Protein AF-A0A699YSF4-F1 (afdb_monomer)

Sequence (112 aa):
MGGGGHHPPVPEPSYAKLLANKSGLCPPDFHYPKDPKHWRRNTAVVVGGLMLVFYSAFRWSNENEVRYRAPKGWIPSLMWNDKIMDPVDYRGRTLDRVTGKPKDGSEAATHH

Mean predicted aligned error: 15.63 Å

Secondary structure (DSSP, 8-state):
------PPPPPPPTTHHHHS-SSS-S-TT----SS-TTHHHHHHHHHHHHHHHHHHHHHHHHHT---SS--SS--GGGGT-TTSPPPB-TTSPBBPTTT-SBPTT-------

Organism: Haematococcus lacustris (NCBI:txid44745)

Nearest PDB structures (foldseek):
  7ard-assembly1_c  TM=6.394E-01  e=3.289E-07  Polytomella sp. Pringsheim 198.80

Radius of gyration: 29.19 Å; Cα contacts (8 Å, |Δi|>4): 77; chains: 1; bounding box: 78×41×53 Å

pLDDT: mean 75.2, std 18.51, range [34.72, 98.44]

Structure (mmCIF, N/CA/C/O backbone):
data_AF-A0A699YSF4-F1
#
_entry.id   AF-A0A699YSF4-F1
#
loop_
_atom_site.group_PDB
_atom_site.id
_atom_site.type_symbol
_atom_site.label_atom_id
_atom_site.label_alt_id
_atom_site.label_comp_id
_atom_site.label_asym_id
_atom_site.label_entity_id
_atom_site.label_seq_id
_atom_site.pdbx_PDB_ins_code
_atom_site.Cartn_x
_atom_site.Cartn_y
_atom_site.Cartn_z
_atom_site.occupancy
_atom_site.B_iso_or_equiv
_atom_site.auth_seq_id
_atom_site.auth_comp_id
_atom_site.auth_asym_id
_atom_site.auth_atom_id
_atom_site.pdbx_PDB_model_num
ATOM 1 N N . MET A 1 1 ? 51.047 18.420 -19.824 1.00 44.50 1 MET A N 1
ATOM 2 C CA . MET A 1 1 ? 51.321 18.206 -18.386 1.00 44.50 1 MET A CA 1
ATOM 3 C C . MET A 1 1 ? 50.001 17.908 -17.697 1.00 44.50 1 MET A C 1
ATOM 5 O O . MET A 1 1 ? 49.069 18.672 -17.894 1.00 44.50 1 MET A O 1
ATOM 9 N N . GLY A 1 2 ? 49.909 16.791 -16.975 1.00 36.94 2 GLY A N 1
ATOM 10 C CA . GLY A 1 2 ? 48.689 16.363 -16.280 1.00 36.94 2 GLY A CA 1
ATOM 11 C C . GLY A 1 2 ? 48.693 14.859 -16.016 1.00 36.94 2 GLY A C 1
ATOM 12 O O . GLY A 1 2 ? 47.945 14.125 -16.647 1.00 36.94 2 GLY A O 1
ATOM 13 N N . GLY A 1 3 ? 49.604 14.402 -15.153 1.00 40.94 3 GLY A N 1
ATOM 14 C CA . GLY A 1 3 ? 49.595 13.040 -14.618 1.00 40.94 3 GLY A CA 1
ATOM 15 C C . GLY A 1 3 ? 48.694 12.937 -13.385 1.00 40.94 3 GLY A C 1
ATOM 16 O O . GLY A 1 3 ? 48.520 13.921 -12.669 1.00 40.94 3 GLY A O 1
ATOM 17 N N . GLY A 1 4 ? 48.155 11.745 -13.122 1.00 34.72 4 GLY A N 1
ATOM 18 C CA . GLY A 1 4 ? 47.391 11.479 -11.904 1.00 34.72 4 GLY A CA 1
ATOM 19 C C . GLY A 1 4 ? 46.947 10.023 -11.752 1.00 34.72 4 GLY A C 1
ATOM 20 O O . GLY A 1 4 ? 45.837 9.684 -12.130 1.00 34.72 4 GLY A O 1
ATOM 21 N N . GLY A 1 5 ? 47.816 9.195 -11.160 1.00 37.28 5 GLY A N 1
ATOM 22 C CA . GLY A 1 5 ? 47.433 8.080 -10.279 1.00 37.28 5 GLY A CA 1
ATOM 23 C C . GLY A 1 5 ? 46.926 6.775 -10.904 1.00 37.28 5 GLY A C 1
ATOM 24 O O . GLY A 1 5 ? 45.740 6.473 -10.828 1.00 37.28 5 GLY A O 1
ATOM 25 N N . HIS A 1 6 ? 47.834 5.919 -11.385 1.00 45.47 6 HIS A N 1
ATOM 26 C CA . HIS A 1 6 ? 47.562 4.478 -11.448 1.00 45.47 6 HIS A CA 1
ATOM 27 C C . HIS A 1 6 ? 47.579 3.911 -10.021 1.00 45.47 6 HIS A C 1
ATOM 29 O O . HIS A 1 6 ? 48.646 3.725 -9.437 1.00 45.47 6 HIS A O 1
ATOM 35 N N . HIS A 1 7 ? 46.407 3.640 -9.446 1.00 47.25 7 HIS A N 1
ATOM 36 C CA . HIS A 1 7 ? 46.328 2.748 -8.291 1.00 47.25 7 HIS A CA 1
ATOM 37 C C . HIS A 1 7 ? 46.760 1.337 -8.733 1.00 47.25 7 HIS A C 1
ATOM 39 O O . HIS A 1 7 ? 46.315 0.885 -9.794 1.00 47.25 7 HIS A O 1
ATOM 45 N N . PRO A 1 8 ? 47.621 0.633 -7.974 1.00 54.34 8 PRO A N 1
ATOM 46 C CA . PRO A 1 8 ? 47.925 -0.762 -8.265 1.00 54.34 8 PRO A CA 1
ATOM 47 C C . PRO A 1 8 ? 46.634 -1.592 -8.163 1.00 54.34 8 PRO A C 1
ATOM 49 O O . PRO A 1 8 ? 45.783 -1.284 -7.322 1.00 54.34 8 PRO A O 1
ATOM 52 N N . PRO A 1 9 ? 46.458 -2.630 -9.000 1.00 60.78 9 PRO A N 1
ATOM 53 C CA . PRO A 1 9 ? 45.282 -3.485 -8.928 1.00 60.78 9 PRO A CA 1
ATOM 54 C C . PRO A 1 9 ? 45.226 -4.133 -7.542 1.00 60.78 9 PRO A C 1
ATOM 56 O O . PRO A 1 9 ? 46.137 -4.858 -7.142 1.00 60.78 9 PRO A O 1
ATOM 59 N N . VAL A 1 10 ? 44.168 -3.833 -6.786 1.00 63.22 10 VAL A N 1
ATOM 60 C CA . VAL A 1 10 ? 43.896 -4.500 -5.510 1.00 63.22 10 VAL A CA 1
ATOM 61 C C . VAL A 1 10 ? 43.704 -5.989 -5.813 1.00 63.22 10 VAL A C 1
ATOM 63 O O . VAL A 1 10 ? 42.920 -6.305 -6.712 1.00 63.22 10 VAL A O 1
ATOM 66 N N . PRO A 1 11 ? 44.398 -6.907 -5.114 1.00 66.19 11 PRO A N 1
ATOM 67 C CA . PRO A 1 11 ? 44.197 -8.334 -5.310 1.00 66.19 11 PRO A CA 1
ATOM 68 C C . PRO A 1 11 ? 42.729 -8.663 -5.052 1.00 66.19 11 PRO A C 1
ATOM 70 O O . PRO A 1 11 ? 42.212 -8.389 -3.967 1.00 66.19 11 PRO A O 1
ATOM 73 N N . GLU A 1 12 ? 42.048 -9.216 -6.052 1.00 61.28 12 GLU A N 1
ATOM 74 C CA . GLU A 1 12 ? 40.651 -9.605 -5.900 1.00 61.28 12 GLU A CA 1
ATOM 75 C C . GLU A 1 12 ? 40.508 -10.579 -4.721 1.00 61.28 12 GLU A C 1
ATOM 77 O O . GLU A 1 12 ? 41.283 -11.538 -4.604 1.00 61.28 12 GLU A O 1
ATOM 82 N N . PRO A 1 13 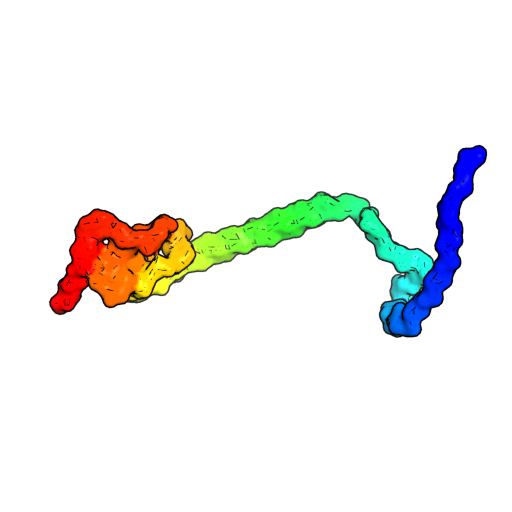? 39.536 -10.359 -3.821 1.00 65.69 13 PRO A N 1
ATOM 83 C CA . PRO A 1 13 ? 39.360 -11.232 -2.679 1.00 65.69 13 PRO A CA 1
ATOM 84 C C . PRO A 1 13 ? 38.944 -12.632 -3.147 1.00 65.69 13 PRO A C 1
ATOM 86 O O . PRO A 1 13 ? 38.124 -12.784 -4.048 1.00 65.69 13 PRO A O 1
ATOM 89 N N . SER A 1 14 ? 39.489 -13.668 -2.500 1.00 59.12 14 SER A N 1
ATOM 90 C CA . SER A 1 14 ? 39.323 -15.089 -2.865 1.00 59.12 14 SER A CA 1
ATOM 91 C C . SER A 1 14 ? 37.865 -15.516 -3.124 1.00 59.12 14 SER A C 1
ATOM 93 O O . SER A 1 14 ? 37.597 -16.344 -3.994 1.00 59.12 14 SER A O 1
ATOM 95 N N . TYR A 1 15 ? 36.898 -14.897 -2.436 1.00 55.62 15 TYR A N 1
ATOM 96 C CA . TYR A 1 15 ? 35.474 -15.192 -2.608 1.00 55.62 15 TYR A CA 1
ATOM 97 C C . TYR A 1 15 ? 34.880 -14.691 -3.938 1.00 55.62 15 TYR A C 1
ATOM 99 O O . TYR A 1 15 ? 33.865 -15.226 -4.382 1.00 55.62 15 TYR A O 1
ATOM 107 N N . ALA A 1 16 ? 35.500 -13.716 -4.612 1.00 54.75 16 ALA A N 1
ATOM 108 C CA . ALA A 1 16 ? 35.048 -13.227 -5.917 1.00 54.75 16 ALA A CA 1
ATOM 109 C C . ALA A 1 16 ? 35.125 -14.328 -6.991 1.00 54.75 16 ALA A C 1
ATOM 111 O O . ALA A 1 16 ? 34.233 -14.448 -7.830 1.00 54.75 16 ALA A O 1
ATOM 112 N N . LYS A 1 17 ? 36.120 -15.221 -6.884 1.00 53.69 17 LYS A N 1
ATOM 113 C CA . LYS A 1 17 ? 36.268 -16.400 -7.754 1.00 53.69 17 LYS A CA 1
ATOM 114 C C . LYS A 1 17 ? 35.207 -17.479 -7.521 1.00 53.69 17 LYS A C 1
ATOM 116 O O . LYS A 1 17 ? 35.038 -18.345 -8.367 1.00 53.69 17 LYS A O 1
ATOM 121 N N . LEU A 1 18 ? 34.508 -17.451 -6.383 1.00 55.03 18 LEU A N 1
ATOM 122 C CA . LEU A 1 18 ? 33.440 -18.409 -6.071 1.00 55.03 18 LEU A CA 1
ATOM 123 C C . LEU A 1 18 ? 32.075 -17.951 -6.597 1.00 55.03 18 LEU A C 1
ATOM 125 O O . LEU A 1 18 ? 31.203 -18.782 -6.840 1.00 55.03 18 LEU A O 1
ATOM 129 N N . LEU A 1 19 ? 31.895 -16.640 -6.778 1.00 53.53 19 LEU A N 1
ATOM 130 C CA . LEU A 1 19 ? 30.679 -16.047 -7.342 1.00 53.53 19 LEU A CA 1
ATOM 131 C C . LEU A 1 19 ? 30.729 -15.977 -8.875 1.00 53.53 19 LEU A C 1
ATOM 133 O O . LEU A 1 19 ? 29.688 -15.981 -9.531 1.00 53.53 19 LEU A O 1
ATOM 137 N N . ALA A 1 20 ? 31.932 -15.945 -9.451 1.00 52.03 20 ALA A N 1
ATOM 138 C CA . ALA A 1 20 ? 32.140 -15.965 -10.888 1.00 52.03 20 ALA A CA 1
ATOM 139 C C . ALA A 1 20 ? 32.204 -17.411 -11.415 1.00 52.03 20 ALA A C 1
ATOM 141 O O . ALA A 1 20 ? 33.203 -18.105 -11.268 1.00 52.03 20 ALA A O 1
ATOM 142 N N . ASN A 1 21 ? 31.134 -17.821 -12.097 1.00 49.38 21 ASN A N 1
ATOM 143 C CA . ASN A 1 21 ? 31.050 -18.986 -12.984 1.00 49.38 21 ASN A CA 1
ATOM 144 C C . ASN A 1 21 ? 31.118 -20.392 -12.363 1.00 49.38 21 ASN A C 1
ATOM 146 O O . ASN A 1 21 ? 32.150 -21.057 -12.353 1.00 49.38 21 ASN A O 1
ATOM 150 N N . LYS A 1 22 ? 29.933 -20.951 -12.084 1.00 49.34 22 LYS A N 1
ATOM 151 C CA . LYS A 1 22 ? 29.666 -22.377 -12.368 1.00 49.34 22 LYS A CA 1
ATOM 152 C C . LYS A 1 22 ? 28.662 -22.617 -13.501 1.00 49.34 22 LYS A C 1
ATOM 154 O O . LYS A 1 22 ? 28.470 -23.761 -13.886 1.00 49.34 22 LYS A O 1
ATOM 159 N N . SER A 1 23 ? 28.037 -21.578 -14.059 1.00 53.28 23 SER A N 1
ATOM 160 C CA . SER A 1 23 ? 27.012 -21.740 -15.102 1.00 53.28 23 SER A CA 1
ATOM 161 C C . SER A 1 23 ? 27.522 -21.571 -16.536 1.00 53.28 23 SER A C 1
ATOM 163 O O . SER A 1 23 ? 26.766 -21.841 -17.459 1.00 53.28 23 SER A O 1
ATOM 165 N N . GLY A 1 24 ? 28.766 -21.126 -16.763 1.00 53.19 24 GLY A N 1
ATOM 166 C CA . GLY A 1 24 ? 29.293 -20.904 -18.120 1.00 53.19 24 GLY A CA 1
ATOM 167 C C . GLY A 1 24 ? 28.553 -19.822 -18.923 1.00 53.19 24 GLY A C 1
ATOM 168 O O . GLY A 1 24 ? 28.803 -19.673 -20.114 1.00 53.19 24 GLY A O 1
ATOM 169 N N . LEU A 1 25 ? 27.648 -19.066 -18.289 1.00 53.50 25 LEU A N 1
ATOM 170 C CA . LEU A 1 25 ? 26.825 -18.046 -18.944 1.00 53.50 25 LEU A CA 1
ATOM 171 C C . LEU A 1 25 ? 27.502 -16.670 -19.036 1.00 53.50 25 LEU A C 1
ATOM 173 O O . LEU A 1 25 ? 27.014 -15.817 -19.774 1.00 53.50 25 LEU A O 1
ATOM 177 N N . CYS A 1 26 ? 28.605 -16.437 -18.319 1.00 53.03 26 CYS A N 1
ATOM 178 C CA . CYS A 1 26 ? 29.250 -15.126 -18.268 1.00 53.03 26 CYS A CA 1
ATOM 179 C C . CYS A 1 26 ? 30.721 -15.216 -18.710 1.00 53.03 26 CYS A C 1
ATOM 181 O O . CYS A 1 26 ? 31.517 -15.848 -18.016 1.00 53.03 26 CYS A O 1
ATOM 183 N N . PRO A 1 27 ? 31.118 -14.594 -19.835 1.00 60.25 27 PRO A N 1
ATOM 184 C CA . PRO A 1 27 ? 32.523 -14.476 -20.228 1.00 60.25 27 PRO A CA 1
ATOM 185 C C . PRO A 1 27 ? 33.361 -13.751 -19.156 1.00 60.25 27 PRO A C 1
ATOM 187 O O . PRO A 1 27 ? 32.802 -12.998 -18.360 1.00 60.25 27 PRO A O 1
ATOM 190 N N . PRO A 1 28 ? 34.696 -13.913 -19.134 1.00 57.59 28 PRO A N 1
ATOM 191 C CA . PRO A 1 28 ? 35.579 -13.191 -18.207 1.00 57.59 28 PRO A CA 1
ATOM 192 C C . PRO A 1 28 ? 35.484 -11.656 -18.326 1.00 57.59 28 PRO A C 1
ATOM 194 O O . PRO A 1 28 ? 35.757 -10.961 -17.355 1.00 57.59 28 PRO A O 1
ATOM 197 N N . ASP A 1 29 ? 34.990 -11.140 -19.457 1.00 57.00 29 ASP A N 1
ATOM 198 C CA . ASP A 1 29 ? 34.687 -9.717 -19.676 1.00 57.00 29 ASP A CA 1
ATOM 199 C C . ASP A 1 29 ? 33.221 -9.347 -19.378 1.00 57.00 29 ASP A C 1
ATOM 201 O O . ASP A 1 29 ? 32.729 -8.311 -19.842 1.00 57.00 29 ASP A O 1
ATOM 205 N N . PHE A 1 30 ? 32.483 -10.186 -18.640 1.00 55.12 30 PHE A N 1
ATOM 206 C CA . PHE A 1 30 ? 31.097 -9.915 -18.259 1.00 55.12 30 PHE A CA 1
ATOM 207 C C . PHE A 1 30 ? 31.039 -8.783 -17.233 1.00 55.12 30 PHE A C 1
ATOM 209 O O . PHE A 1 30 ? 30.957 -8.968 -16.020 1.00 55.12 30 PHE A O 1
ATOM 216 N N . HIS A 1 31 ? 31.053 -7.570 -17.757 1.00 60.38 31 HIS A N 1
ATOM 217 C CA . HIS A 1 31 ? 30.649 -6.387 -17.037 1.00 60.38 31 HIS A CA 1
ATOM 218 C C . HIS A 1 31 ? 29.122 -6.379 -17.038 1.00 60.38 31 HIS A C 1
ATOM 220 O O . HIS A 1 31 ? 28.507 -6.396 -18.106 1.00 60.38 31 HIS A O 1
ATOM 226 N N . TYR A 1 32 ? 28.490 -6.312 -15.863 1.00 58.72 32 TYR A N 1
ATOM 227 C CA . TYR A 1 32 ? 27.094 -5.881 -15.822 1.00 58.72 32 TYR A CA 1
ATOM 228 C C . TYR A 1 32 ? 27.027 -4.531 -16.546 1.00 58.72 32 TYR A C 1
ATOM 230 O O . TYR A 1 32 ? 27.780 -3.624 -16.169 1.00 58.72 32 TYR A O 1
ATOM 238 N N . PRO A 1 33 ? 26.197 -4.372 -17.594 1.00 59.28 33 PRO A N 1
A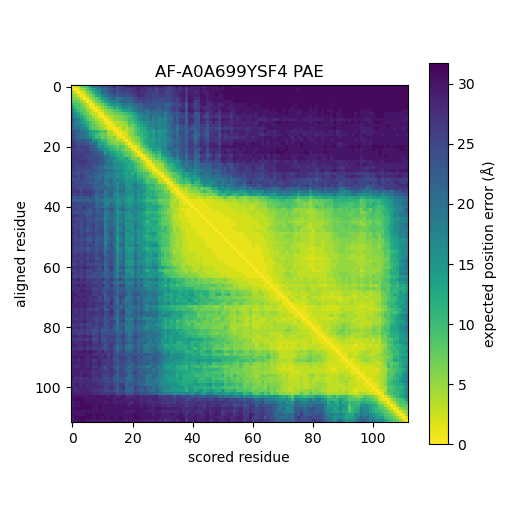TOM 239 C CA . PRO A 1 33 ? 26.047 -3.077 -18.232 1.00 59.28 33 PRO A CA 1
ATOM 240 C C . PRO A 1 33 ? 25.580 -2.095 -17.157 1.00 59.28 33 PRO A C 1
ATOM 242 O O . PRO A 1 33 ? 24.465 -2.209 -16.651 1.00 59.28 33 PRO A O 1
ATOM 245 N N . LYS A 1 34 ? 26.466 -1.165 -16.772 1.00 62.84 34 LYS A N 1
ATOM 246 C CA . LYS A 1 34 ? 26.225 -0.204 -15.681 1.00 62.84 34 LYS A CA 1
ATOM 247 C C . LYS A 1 34 ? 25.019 0.698 -15.968 1.00 62.84 34 LYS A C 1
ATOM 249 O O . LYS A 1 34 ? 24.410 1.201 -15.036 1.00 62.84 34 LYS A O 1
ATOM 254 N N 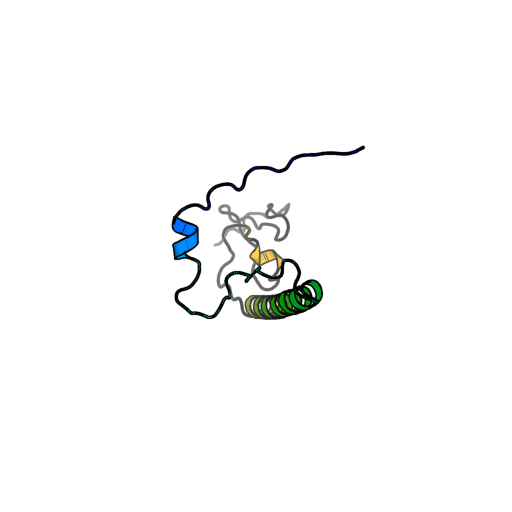. ASP A 1 35 ? 24.646 0.814 -17.244 1.00 64.75 35 ASP A N 1
ATOM 255 C CA . ASP A 1 35 ? 23.464 1.519 -17.724 1.00 64.75 35 ASP A CA 1
ATOM 256 C C . ASP A 1 35 ? 22.762 0.715 -18.833 1.00 64.75 35 ASP A C 1
ATOM 258 O O . ASP A 1 35 ? 23.102 0.837 -20.016 1.00 64.75 35 ASP A O 1
ATOM 262 N N . PRO A 1 36 ? 21.761 -0.117 -18.496 1.00 72.94 36 PRO A N 1
ATOM 263 C CA . PRO A 1 36 ? 20.942 -0.770 -19.504 1.00 72.94 36 PRO A CA 1
ATOM 264 C C . PRO A 1 36 ? 20.177 0.278 -20.323 1.00 72.94 36 PRO A C 1
ATOM 266 O O . PRO A 1 36 ? 19.577 1.213 -19.779 1.00 72.94 36 PRO A O 1
ATOM 269 N N . LYS A 1 37 ? 20.149 0.109 -21.650 1.00 80.25 37 LYS A N 1
ATOM 270 C CA . LYS A 1 37 ? 19.393 0.993 -22.547 1.00 80.25 37 LYS A CA 1
ATOM 271 C C . LYS A 1 37 ? 17.923 1.041 -22.096 1.00 80.25 37 LYS A C 1
ATOM 273 O O . LYS A 1 37 ? 17.271 0.008 -21.989 1.00 80.25 37 LYS A O 1
ATOM 278 N N . HIS A 1 38 ? 17.402 2.244 -21.847 1.00 84.06 38 HIS A N 1
ATOM 279 C CA . HIS A 1 38 ? 16.030 2.502 -21.373 1.00 84.06 38 HIS A CA 1
ATOM 280 C C . HIS A 1 38 ? 15.682 2.048 -19.941 1.00 84.06 38 HIS A C 1
ATOM 282 O O . HIS A 1 38 ? 14.492 1.949 -19.631 1.00 84.06 38 HIS A O 1
ATOM 288 N N . TRP A 1 39 ? 16.655 1.848 -19.042 1.00 86.94 39 TRP A N 1
ATOM 289 C CA . TRP A 1 39 ? 16.375 1.442 -17.654 1.00 86.94 39 TRP A CA 1
ATOM 290 C C . TRP A 1 39 ? 15.320 2.323 -16.967 1.00 86.94 39 TRP A C 1
ATOM 292 O O . TRP A 1 39 ? 14.380 1.803 -16.380 1.00 86.94 39 TRP A O 1
ATOM 302 N N . ARG A 1 40 ? 15.387 3.650 -17.153 1.00 90.81 40 ARG A N 1
ATOM 303 C CA . ARG A 1 40 ? 14.422 4.603 -16.576 1.00 90.81 40 ARG A CA 1
ATOM 304 C C . ARG A 1 40 ? 12.988 4.337 -17.027 1.00 90.81 40 ARG A C 1
ATOM 306 O O . ARG A 1 40 ? 12.074 4.381 -16.212 1.00 90.81 40 ARG A O 1
ATOM 313 N N . ARG A 1 41 ? 12.789 4.047 -18.319 1.00 91.94 41 ARG A N 1
ATOM 314 C CA . ARG A 1 41 ? 11.463 3.753 -18.883 1.00 91.94 41 ARG A CA 1
ATOM 315 C C . ARG A 1 41 ? 10.927 2.442 -18.323 1.00 91.94 41 ARG A C 1
ATOM 317 O O . ARG A 1 41 ? 9.770 2.386 -17.929 1.00 91.94 41 ARG A O 1
ATOM 324 N N . ASN A 1 42 ? 11.765 1.410 -18.263 1.00 91.75 42 ASN A N 1
ATOM 325 C CA . ASN A 1 42 ? 11.356 0.108 -17.744 1.00 91.75 42 ASN A CA 1
ATOM 326 C C . ASN A 1 42 ? 11.020 0.197 -16.249 1.00 91.75 42 ASN A C 1
ATOM 328 O O . ASN A 1 42 ? 9.973 -0.292 -15.837 1.00 91.75 42 ASN A O 1
ATOM 332 N N . THR A 1 43 ? 11.834 0.901 -15.458 1.00 94.81 43 THR A N 1
ATOM 333 C CA . THR A 1 43 ? 11.534 1.180 -14.048 1.00 94.81 43 THR A CA 1
ATOM 334 C C . THR A 1 43 ? 10.234 1.961 -13.903 1.00 94.81 43 THR A C 1
ATOM 336 O O . THR A 1 43 ? 9.414 1.596 -13.071 1.00 94.81 43 THR A O 1
ATOM 339 N N . ALA A 1 44 ? 9.997 2.985 -14.728 1.00 96.94 44 ALA A N 1
ATOM 340 C CA . ALA A 1 44 ? 8.754 3.753 -14.679 1.00 96.94 44 ALA A CA 1
ATOM 341 C C . ALA A 1 44 ? 7.521 2.884 -14.975 1.00 96.94 44 ALA A C 1
ATOM 343 O O . ALA A 1 44 ? 6.523 2.988 -14.269 1.00 96.94 44 ALA A O 1
ATOM 344 N N . VAL A 1 45 ? 7.599 1.992 -15.96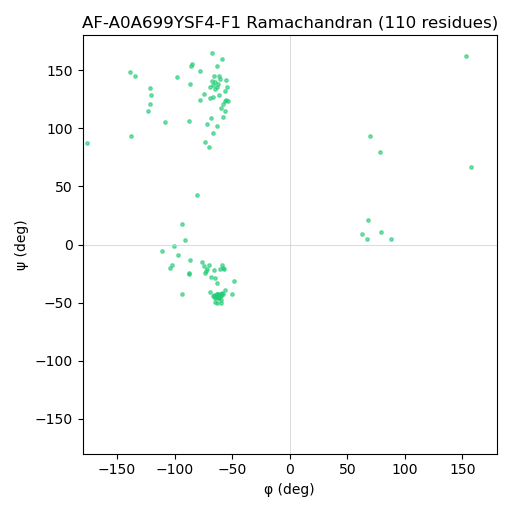9 1.00 97.25 45 VAL A N 1
ATOM 345 C CA . VAL A 1 45 ? 6.511 1.053 -16.291 1.00 97.25 45 VAL A CA 1
ATOM 346 C C . VAL A 1 45 ? 6.275 0.072 -15.145 1.00 97.25 45 VAL A C 1
ATOM 348 O O . VAL A 1 45 ? 5.131 -0.139 -14.756 1.00 97.25 45 VAL A O 1
ATOM 351 N N . VAL A 1 46 ? 7.338 -0.499 -14.574 1.00 97.25 46 VAL A N 1
ATOM 352 C CA . VAL A 1 46 ? 7.222 -1.453 -13.461 1.00 97.25 46 VAL A CA 1
ATOM 353 C C . VAL A 1 46 ? 6.656 -0.775 -12.217 1.00 97.25 46 VAL A C 1
ATOM 355 O O . VAL A 1 46 ? 5.690 -1.267 -11.644 1.00 97.25 46 VAL A O 1
ATOM 358 N N . VAL A 1 47 ? 7.208 0.372 -11.818 1.00 98.06 47 VAL A N 1
ATOM 359 C CA . VAL A 1 47 ? 6.722 1.138 -10.663 1.00 98.06 47 VAL A CA 1
ATOM 360 C C . VAL A 1 47 ? 5.280 1.584 -10.890 1.00 98.06 47 VAL A C 1
ATOM 362 O O . VAL A 1 47 ? 4.453 1.417 -9.999 1.00 98.06 47 VAL A O 1
ATOM 365 N N . GLY A 1 48 ? 4.945 2.079 -12.083 1.00 98.44 48 GLY A N 1
ATOM 366 C CA . GLY A 1 48 ? 3.575 2.450 -12.437 1.00 98.44 48 GLY A CA 1
ATOM 367 C C . GLY A 1 48 ? 2.607 1.267 -12.360 1.00 98.44 48 GLY A C 1
ATOM 368 O O . GLY A 1 48 ? 1.535 1.388 -11.770 1.00 98.44 48 GLY A O 1
ATOM 369 N N . GLY A 1 49 ? 3.005 0.104 -12.882 1.00 98.31 49 GLY A N 1
ATOM 370 C CA . GLY A 1 49 ? 2.219 -1.127 -12.802 1.00 98.31 49 GLY A CA 1
ATOM 371 C C . GLY A 1 49 ? 1.999 -1.588 -11.361 1.00 98.31 49 GLY A C 1
ATOM 372 O O . GLY A 1 49 ?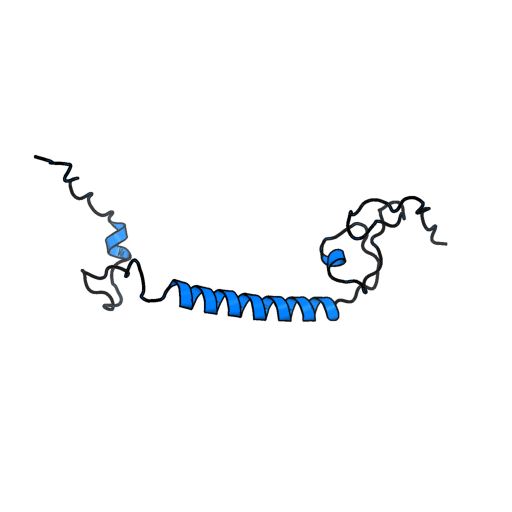 0.868 -1.879 -10.976 1.00 98.31 49 GLY A O 1
ATOM 373 N N . LEU A 1 50 ? 3.052 -1.586 -10.539 1.00 98.38 50 LEU A N 1
ATOM 374 C CA . LEU A 1 50 ? 2.956 -1.923 -9.117 1.00 98.38 50 LEU A CA 1
ATOM 375 C C . LEU A 1 50 ? 2.032 -0.961 -8.370 1.00 98.38 50 LEU A C 1
ATOM 377 O O . LEU A 1 50 ? 1.166 -1.410 -7.624 1.00 98.38 50 LEU A O 1
ATOM 381 N N . MET A 1 51 ? 2.170 0.346 -8.602 1.00 98.31 51 MET A N 1
ATOM 382 C CA . MET A 1 51 ? 1.306 1.355 -7.985 1.00 98.31 51 MET A CA 1
ATOM 383 C C . MET A 1 51 ? -0.162 1.125 -8.340 1.00 98.31 51 MET A C 1
ATOM 385 O O . MET A 1 51 ? -1.015 1.200 -7.460 1.00 98.31 51 MET A O 1
ATOM 389 N N . LEU A 1 52 ? -0.464 0.784 -9.595 1.00 98.31 52 LEU A N 1
ATOM 390 C CA . LEU A 1 52 ? -1.832 0.509 -10.031 1.00 98.31 52 LEU A CA 1
ATOM 391 C C . LEU A 1 52 ? -2.416 -0.738 -9.352 1.00 98.31 52 LEU A C 1
ATOM 393 O O . LEU A 1 52 ? -3.555 -0.704 -8.876 1.00 98.31 52 LEU A O 1
ATOM 397 N N . VAL A 1 53 ? -1.637 -1.820 -9.268 1.00 98.31 53 VAL A N 1
ATOM 398 C CA . VAL A 1 53 ? -2.055 -3.057 -8.590 1.00 98.31 53 VAL A CA 1
ATOM 399 C C . VAL A 1 53 ? -2.278 -2.807 -7.101 1.00 98.31 53 VAL A C 1
ATOM 401 O O . VAL A 1 53 ? -3.346 -3.134 -6.582 1.00 98.31 53 VAL A O 1
ATOM 404 N N . PHE A 1 54 ? -1.316 -2.182 -6.417 1.00 98.12 54 PHE A N 1
ATOM 405 C CA . PHE A 1 54 ? -1.429 -1.896 -4.989 1.00 98.12 54 PHE A CA 1
ATOM 406 C C . PHE A 1 54 ? -2.575 -0.944 -4.681 1.00 98.12 54 PHE A C 1
ATOM 408 O O . PHE A 1 54 ? -3.321 -1.194 -3.740 1.00 98.12 54 PHE A O 1
ATOM 415 N N . TYR A 1 55 ? -2.761 0.106 -5.479 1.00 96.44 55 TYR A N 1
ATOM 416 C CA . TYR A 1 55 ? -3.863 1.041 -5.284 1.00 96.44 55 TYR A CA 1
ATOM 417 C C . TYR A 1 55 ? -5.224 0.357 -5.453 1.00 96.44 55 TYR A C 1
ATOM 419 O O . TYR A 1 55 ? -6.124 0.556 -4.638 1.00 96.44 55 TYR A O 1
ATOM 427 N N . SER A 1 56 ? -5.361 -0.505 -6.462 1.00 97.44 56 SER A N 1
ATOM 428 C CA . SER A 1 56 ? -6.599 -1.260 -6.695 1.00 97.44 56 SER A CA 1
ATOM 429 C C . SER A 1 56 ? -6.885 -2.238 -5.553 1.00 97.44 56 SER A C 1
ATOM 431 O O . SER A 1 56 ? -8.002 -2.274 -5.038 1.00 97.44 56 SER A O 1
ATOM 433 N N . ALA A 1 57 ? -5.866 -2.982 -5.111 1.00 96.62 57 ALA A N 1
ATOM 434 C CA . ALA A 1 57 ? -5.977 -3.909 -3.988 1.00 96.62 57 ALA A CA 1
ATOM 435 C C . ALA A 1 57 ? -6.304 -3.182 -2.675 1.00 96.62 57 ALA A C 1
ATOM 437 O O . ALA A 1 57 ? -7.178 -3.619 -1.929 1.00 96.62 57 ALA A O 1
ATOM 438 N N . PHE A 1 58 ? -5.650 -2.048 -2.417 1.00 94.00 58 PHE A N 1
ATOM 439 C CA . PHE A 1 58 ? -5.913 -1.193 -1.265 1.00 94.00 58 PHE A CA 1
ATOM 440 C C . PHE A 1 58 ? -7.359 -0.693 -1.258 1.00 94.00 58 PHE A C 1
ATOM 442 O O . PHE A 1 58 ? -8.059 -0.850 -0.259 1.00 94.00 58 PHE A O 1
ATOM 449 N N . ARG A 1 59 ? -7.830 -0.143 -2.384 1.00 93.31 59 ARG A N 1
ATOM 450 C CA . ARG A 1 59 ? -9.200 0.359 -2.512 1.00 93.31 59 ARG A CA 1
ATOM 451 C C . ARG A 1 59 ? -10.220 -0.753 -2.260 1.00 93.31 59 ARG A C 1
ATOM 453 O O . ARG A 1 59 ? -11.134 -0.564 -1.462 1.00 93.31 59 ARG A O 1
ATOM 460 N N . TRP A 1 60 ? -10.032 -1.914 -2.888 1.00 94.38 60 TRP A N 1
ATOM 461 C CA . TRP A 1 60 ? -10.910 -3.066 -2.693 1.00 94.38 60 TRP A CA 1
ATOM 462 C C . TRP A 1 60 ? -10.895 -3.554 -1.239 1.00 94.38 60 TRP A C 1
ATOM 464 O O . TRP A 1 60 ? -11.953 -3.766 -0.651 1.00 94.38 60 TRP A O 1
ATOM 474 N N . SER A 1 61 ? -9.715 -3.670 -0.626 1.00 91.75 61 SER A N 1
ATOM 475 C CA . SER A 1 61 ? -9.579 -4.057 0.782 1.00 91.75 61 SER A CA 1
ATOM 476 C C . SER A 1 61 ? -10.328 -3.097 1.706 1.00 91.75 61 SER A C 1
ATOM 478 O O . SER A 1 61 ? -10.991 -3.537 2.639 1.00 91.75 61 SER A O 1
ATOM 480 N N . ASN A 1 62 ? -10.229 -1.795 1.449 1.00 91.12 62 ASN A N 1
ATOM 481 C CA . ASN A 1 62 ? -10.868 -0.762 2.249 1.00 91.12 62 ASN A CA 1
ATOM 482 C C . ASN A 1 62 ? -12.399 -0.780 2.092 1.00 91.12 62 ASN A C 1
ATOM 484 O O . ASN A 1 62 ? -13.132 -0.690 3.072 1.00 91.12 62 ASN A O 1
ATOM 488 N N . GLU A 1 63 ? -12.905 -0.976 0.872 1.00 89.88 63 GLU A N 1
ATOM 489 C CA . GLU A 1 63 ? -14.348 -1.050 0.604 1.00 89.88 63 GLU A CA 1
ATOM 490 C C . GLU A 1 63 ? -15.037 -2.252 1.267 1.00 89.88 63 GLU A C 1
ATOM 492 O O . GLU A 1 63 ? -16.229 -2.152 1.579 1.00 89.88 63 GLU A O 1
ATOM 497 N N . ASN A 1 64 ? -14.291 -3.344 1.476 1.00 91.12 64 ASN A N 1
ATOM 498 C CA . ASN A 1 64 ? -14.761 -4.611 2.047 1.00 91.12 64 ASN A CA 1
ATOM 499 C C . ASN A 1 64 ? -14.410 -4.791 3.531 1.00 91.12 64 ASN A C 1
ATOM 501 O O . ASN A 1 64 ? -14.757 -5.812 4.127 1.00 91.12 64 ASN A O 1
ATOM 505 N N . GLU A 1 65 ? -13.713 -3.838 4.147 1.00 87.81 65 GLU A N 1
ATOM 506 C CA . GLU A 1 65 ? -13.408 -3.923 5.567 1.00 87.81 65 GLU A CA 1
ATOM 507 C C . GLU A 1 65 ? -14.686 -3.742 6.398 1.00 87.81 65 GLU A C 1
ATOM 509 O O . GLU A 1 65 ? -15.402 -2.747 6.278 1.00 87.81 65 GLU A O 1
ATOM 514 N N . VAL A 1 66 ? -14.951 -4.703 7.285 1.00 88.75 66 VAL A N 1
ATOM 515 C CA . VAL A 1 66 ? -16.075 -4.670 8.224 1.00 88.75 66 VAL A CA 1
ATOM 516 C C . VAL A 1 66 ? -15.533 -4.743 9.645 1.00 88.75 66 VAL A C 1
ATOM 518 O O . VAL A 1 66 ? -14.766 -5.645 9.985 1.00 88.75 66 VAL A O 1
ATOM 521 N N . ARG A 1 67 ? -15.962 -3.810 10.502 1.00 86.12 67 ARG A N 1
ATOM 522 C CA . ARG A 1 67 ? -15.652 -3.822 11.936 1.00 86.12 67 ARG A CA 1
ATOM 523 C C . ARG A 1 67 ? -16.935 -3.847 12.752 1.00 86.12 67 ARG A C 1
ATOM 525 O O . ARG A 1 67 ? -17.735 -2.925 12.685 1.00 86.12 67 ARG A O 1
ATOM 532 N N . TYR A 1 68 ? -17.091 -4.882 13.572 1.00 88.19 68 TYR A N 1
ATOM 533 C CA . TYR A 1 68 ? -18.256 -5.039 14.451 1.00 88.19 68 TYR A CA 1
ATOM 534 C C . TYR A 1 68 ? -18.220 -4.141 15.694 1.00 88.19 68 TYR A C 1
ATOM 536 O O . TYR A 1 68 ? -19.216 -4.022 16.400 1.00 88.19 68 TYR A O 1
ATOM 544 N N . ARG A 1 69 ? -17.060 -3.560 16.018 1.00 85.25 69 ARG A N 1
ATOM 545 C CA . ARG A 1 69 ? -16.866 -2.694 17.186 1.00 85.25 69 ARG A CA 1
ATOM 546 C C . ARG A 1 69 ? -15.996 -1.504 16.816 1.00 85.25 69 ARG A C 1
ATOM 548 O O . ARG A 1 69 ? -15.081 -1.633 15.999 1.00 85.25 69 ARG A O 1
ATOM 555 N N . ALA A 1 70 ? -16.252 -0.377 17.473 1.00 85.56 70 ALA A N 1
ATOM 556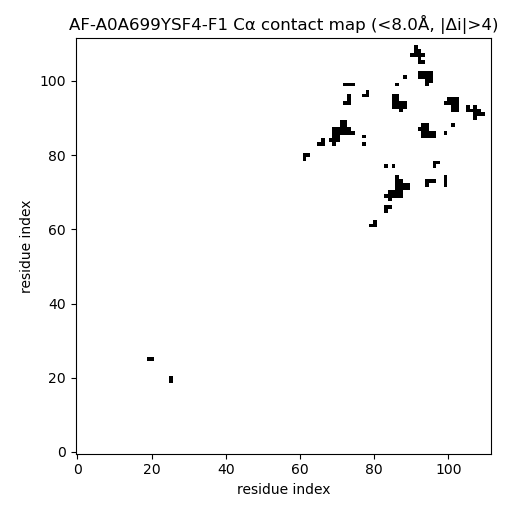 C CA . ALA A 1 70 ? -15.385 0.785 17.395 1.00 85.56 70 ALA A CA 1
ATOM 557 C C . ALA A 1 70 ? -13.984 0.453 17.955 1.00 85.56 70 ALA A C 1
ATOM 559 O O . ALA A 1 70 ? -13.873 -0.237 18.978 1.00 85.56 70 ALA A O 1
ATOM 560 N N . PRO A 1 71 ? -12.904 0.913 17.302 1.00 87.25 71 PRO A N 1
ATOM 561 C CA . PRO A 1 71 ? -11.554 0.725 17.813 1.00 87.25 71 PRO A CA 1
ATOM 562 C C . PRO A 1 71 ? -11.341 1.536 19.101 1.00 87.25 71 PRO A C 1
ATOM 564 O O . PRO A 1 71 ? -11.788 2.677 19.215 1.00 87.25 71 PRO A O 1
ATOM 567 N N . LYS A 1 72 ? -10.625 0.945 20.068 1.00 87.31 72 LYS A N 1
ATOM 568 C CA . LYS A 1 72 ? -10.323 1.538 21.389 1.00 87.31 72 LYS A CA 1
ATOM 569 C C . LYS A 1 72 ? -9.156 2.538 21.345 1.00 87.31 72 LYS A C 1
ATOM 571 O O . LYS A 1 72 ? -8.236 2.473 22.157 1.00 87.31 72 LYS A O 1
ATOM 576 N N . GLY A 1 73 ? -9.141 3.381 20.324 1.00 85.56 73 GLY A N 1
ATOM 577 C CA . GLY A 1 73 ? -8.064 4.313 20.032 1.00 85.56 73 GLY A CA 1
ATOM 578 C C . GLY A 1 73 ? -8.000 4.628 18.546 1.00 85.56 73 GLY A C 1
ATOM 579 O O . GLY A 1 73 ? -8.560 3.913 17.712 1.00 85.56 73 GLY A O 1
ATOM 580 N N . TRP A 1 74 ? -7.319 5.719 18.215 1.00 89.06 74 TRP A N 1
ATOM 581 C CA . TRP A 1 74 ? -7.105 6.098 16.827 1.00 89.06 74 TRP A CA 1
ATOM 582 C C . TRP A 1 74 ? -6.149 5.120 16.136 1.00 89.06 74 TRP A C 1
ATOM 584 O O . TRP A 1 74 ? -5.109 4.763 16.689 1.00 89.06 74 TRP A O 1
ATOM 594 N N . ILE A 1 75 ? -6.494 4.7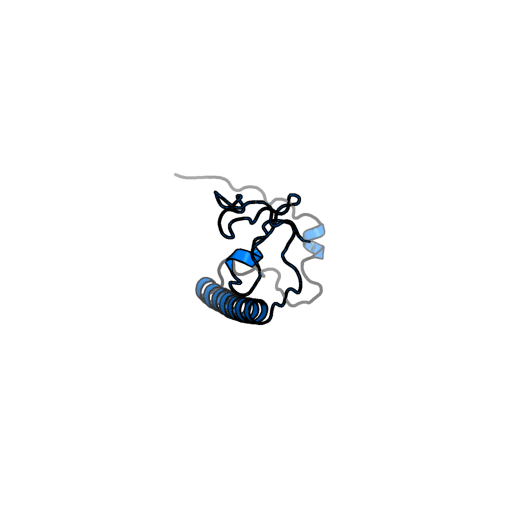14 14.914 1.00 88.00 75 ILE A N 1
ATOM 595 C CA . ILE A 1 75 ? -5.638 3.902 14.048 1.00 88.00 75 ILE A CA 1
ATOM 596 C C . ILE A 1 75 ? -5.628 4.475 12.628 1.00 88.00 75 ILE A C 1
ATOM 598 O O . ILE A 1 75 ? -6.676 4.930 12.163 1.00 88.00 75 ILE A O 1
ATOM 602 N N . PRO A 1 76 ? -4.493 4.404 11.909 1.00 84.25 76 PRO A N 1
ATOM 603 C CA . PRO A 1 76 ? -4.350 5.053 10.608 1.00 84.25 76 PRO A CA 1
ATOM 604 C C . PRO A 1 76 ? -5.408 4.632 9.589 1.00 84.25 76 PRO A C 1
ATOM 606 O O . PRO A 1 76 ? -5.919 5.471 8.861 1.00 84.25 76 PRO A O 1
ATOM 609 N N . SER A 1 77 ? -5.795 3.352 9.559 1.00 82.19 77 SER A N 1
ATOM 610 C CA . SER A 1 77 ? -6.778 2.825 8.598 1.00 82.19 77 SER A CA 1
ATOM 611 C C . SER A 1 77 ? -8.137 3.544 8.627 1.00 82.19 77 SER A C 1
ATOM 613 O O . SER A 1 77 ? -8.845 3.540 7.625 1.00 82.19 77 SER A O 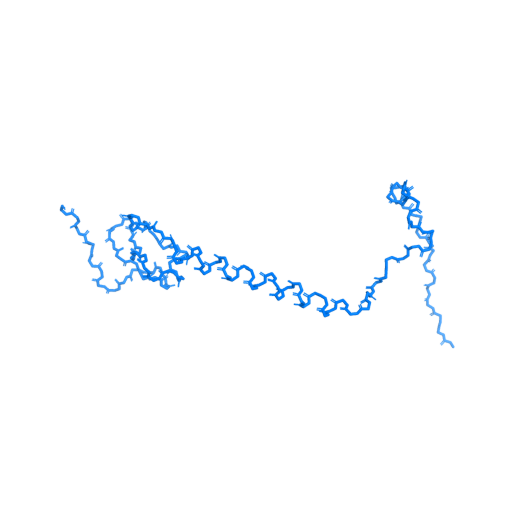1
ATOM 615 N N . LEU A 1 78 ? -8.481 4.233 9.722 1.00 86.62 78 LEU A N 1
ATOM 616 C CA . LEU A 1 78 ? -9.684 5.072 9.812 1.00 86.62 78 LEU A CA 1
ATOM 617 C C . LEU A 1 78 ? -9.662 6.296 8.888 1.00 86.62 78 LEU A C 1
ATOM 619 O O . LEU A 1 78 ? -10.723 6.829 8.579 1.00 86.62 78 LEU A O 1
ATOM 623 N N . MET A 1 79 ? -8.483 6.754 8.458 1.00 85.38 79 MET A N 1
ATOM 624 C CA . MET A 1 79 ? -8.357 7.895 7.545 1.00 85.38 79 MET A CA 1
ATOM 625 C C . MET A 1 79 ? -8.885 7.579 6.146 1.00 85.38 79 MET A C 1
ATOM 627 O O . MET A 1 79 ? -9.298 8.482 5.425 1.00 85.38 79 MET A O 1
ATOM 631 N N . TRP A 1 80 ? -8.840 6.307 5.754 1.00 86.00 80 TRP A N 1
ATOM 632 C CA . TRP A 1 80 ? -9.202 5.876 4.410 1.00 86.00 80 TRP A CA 1
ATOM 633 C C . TRP A 1 80 ? -10.571 5.209 4.351 1.00 86.00 80 TRP A C 1
ATOM 635 O O . TRP A 1 80 ? -11.165 5.177 3.277 1.00 86.00 80 TRP A O 1
ATOM 645 N N . ASN A 1 81 ? -11.092 4.719 5.478 1.00 86.25 81 ASN A N 1
ATOM 646 C CA . ASN A 1 81 ? -12.403 4.089 5.548 1.00 86.25 81 ASN A CA 1
ATOM 647 C C . ASN A 1 81 ? -13.422 4.967 6.283 1.00 86.25 81 ASN A C 1
ATOM 649 O O . ASN A 1 81 ? -13.426 5.063 7.515 1.00 86.25 81 ASN A O 1
ATOM 653 N N . ASP A 1 82 ? -14.325 5.581 5.528 1.00 81.75 82 ASP A N 1
ATOM 654 C CA . ASP A 1 82 ? -15.412 6.406 6.053 1.00 81.75 82 ASP A CA 1
ATOM 655 C C . ASP A 1 82 ? -16.535 5.575 6.700 1.00 81.75 82 ASP A C 1
ATOM 657 O O . ASP A 1 82 ? -17.188 6.054 7.629 1.00 81.75 82 ASP A O 1
ATOM 661 N N . LYS A 1 83 ? -16.697 4.303 6.313 1.00 84.31 83 LYS A N 1
ATOM 662 C CA . LYS A 1 83 ? -17.770 3.412 6.798 1.00 84.31 83 LYS A CA 1
ATOM 663 C C . LYS A 1 83 ? -17.573 2.900 8.226 1.00 84.31 83 LYS A C 1
ATOM 665 O O . LYS A 1 83 ? -18.514 2.405 8.843 1.00 84.31 83 LYS A O 1
ATOM 670 N N . ILE A 1 84 ? -16.352 2.958 8.746 1.00 85.38 84 ILE A N 1
ATOM 671 C CA . ILE A 1 84 ? -16.023 2.426 10.074 1.00 85.38 84 ILE A CA 1
ATOM 672 C C . ILE A 1 84 ? -16.490 3.399 11.152 1.00 85.38 84 ILE A C 1
ATOM 674 O O . ILE A 1 84 ? -16.508 4.593 10.918 1.00 85.38 84 ILE A O 1
ATOM 678 N N . MET A 1 85 ? -16.864 2.917 12.338 1.00 86.12 85 MET A N 1
ATOM 679 C CA . MET A 1 85 ? -17.233 3.778 13.470 1.00 86.12 85 MET A CA 1
ATOM 680 C C . MET A 1 85 ? -16.062 4.649 13.956 1.00 86.12 85 MET A C 1
ATOM 682 O O . MET A 1 85 ? -14.896 4.265 13.836 1.00 86.12 85 MET A 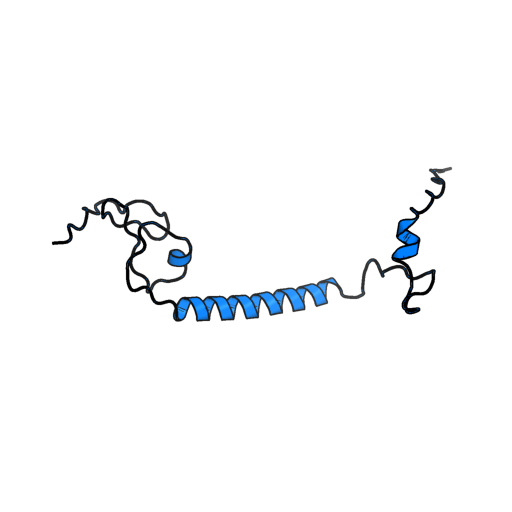O 1
ATOM 686 N N . ASP A 1 86 ? -16.379 5.798 14.561 1.00 87.69 86 ASP A N 1
ATOM 687 C CA . ASP A 1 86 ? -15.370 6.669 15.167 1.00 87.69 86 ASP A CA 1
ATOM 688 C C . ASP A 1 86 ? -14.602 5.939 16.287 1.00 87.69 86 ASP A C 1
ATOM 690 O O . ASP A 1 86 ? -15.192 5.152 17.036 1.00 87.69 86 ASP A O 1
ATOM 694 N N . PRO A 1 87 ? -13.288 6.186 16.417 1.00 88.88 87 PRO A N 1
ATOM 695 C CA . PRO A 1 87 ? -12.493 5.627 17.498 1.00 88.88 87 PRO A CA 1
ATOM 696 C C . PRO A 1 87 ? -12.941 6.179 18.851 1.00 88.88 87 PRO A C 1
ATOM 698 O O . PRO A 1 87 ? -13.285 7.354 18.974 1.00 88.88 87 PRO A O 1
ATOM 701 N N . VAL A 1 88 ? -12.879 5.341 19.882 1.00 89.12 88 VAL A N 1
ATOM 702 C CA . VAL A 1 88 ? -13.240 5.717 21.252 1.00 89.12 88 VAL A CA 1
ATOM 703 C C . VAL A 1 88 ? -12.044 5.490 22.171 1.00 89.12 88 VAL A C 1
ATOM 705 O O . VAL A 1 88 ? -11.372 4.464 22.096 1.00 89.12 88 VAL A O 1
ATOM 708 N N . ASP A 1 89 ? -11.762 6.457 23.035 1.00 85.75 89 ASP A N 1
ATOM 709 C CA . ASP A 1 89 ? -10.716 6.366 24.052 1.00 85.75 89 ASP A CA 1
ATOM 710 C C . ASP A 1 89 ? -11.067 5.317 25.131 1.00 85.75 89 ASP A C 1
ATOM 712 O O . ASP A 1 89 ? -12.231 4.952 25.310 1.00 85.75 89 ASP A O 1
ATOM 716 N N . TYR A 1 90 ? -10.097 4.891 25.945 1.00 82.94 90 TYR A N 1
ATOM 717 C CA . TYR A 1 90 ? -10.341 3.992 27.089 1.00 82.94 90 TYR A CA 1
ATOM 718 C C . TYR A 1 90 ? -11.330 4.576 28.115 1.00 82.94 90 TYR A C 1
ATOM 720 O O . TYR A 1 90 ? -11.893 3.843 28.924 1.00 82.94 90 TYR A O 1
ATOM 728 N N . ARG A 1 91 ? -11.562 5.894 28.061 1.00 83.25 91 ARG A N 1
ATOM 729 C CA . ARG A 1 91 ? -12.533 6.637 28.877 1.00 83.25 91 ARG A CA 1
ATOM 730 C C . ARG A 1 91 ? -13.924 6.769 28.243 1.00 83.25 91 ARG A C 1
ATOM 732 O O . ARG A 1 91 ? -14.748 7.490 28.789 1.00 83.25 91 ARG A O 1
ATOM 739 N N . GLY A 1 92 ? -14.179 6.167 27.080 1.00 83.31 92 GLY A N 1
ATOM 740 C CA . GLY A 1 92 ? -15.475 6.281 26.395 1.00 83.31 92 GLY A CA 1
ATOM 741 C C . GLY A 1 92 ? -15.685 7.584 25.610 1.00 83.31 92 GLY A C 1
ATOM 742 O O . GLY A 1 92 ? -16.797 7.860 25.172 1.00 83.31 92 GLY A O 1
ATOM 743 N N . ARG A 1 93 ? -14.638 8.401 25.425 1.00 84.94 93 ARG A N 1
ATOM 744 C CA . ARG A 1 93 ? -14.713 9.656 24.652 1.00 84.94 93 ARG A CA 1
ATOM 745 C C . ARG A 1 93 ? -14.476 9.398 23.172 1.00 84.94 93 ARG A C 1
ATOM 747 O O . ARG A 1 93 ? -13.546 8.671 22.827 1.00 84.94 93 ARG A O 1
ATOM 754 N N . THR A 1 94 ? -15.262 10.038 22.315 1.00 87.56 94 THR A N 1
ATOM 755 C CA . THR A 1 94 ? -15.102 9.920 20.861 1.00 87.56 94 THR A CA 1
ATOM 756 C C . THR A 1 94 ? -13.887 10.720 20.397 1.00 87.56 94 THR A C 1
ATOM 758 O O . THR A 1 94 ? -13.732 11.898 20.727 1.00 87.56 94 THR A O 1
ATOM 761 N N . LEU A 1 95 ? -13.018 10.076 19.628 1.00 88.00 95 LEU A N 1
ATOM 762 C CA . LEU A 1 95 ? -11.819 10.672 19.062 1.00 88.00 95 LEU A CA 1
ATOM 763 C C . LEU A 1 95 ? -12.078 11.098 17.611 1.00 88.00 95 LEU A C 1
ATOM 765 O O . LEU A 1 95 ? -12.801 10.447 16.855 1.00 88.00 95 LEU A O 1
ATOM 769 N N . ASP A 1 96 ? -11.475 12.209 17.216 1.00 86.50 96 ASP A N 1
ATOM 770 C CA . ASP A 1 96 ? -11.468 12.688 15.846 1.00 86.50 96 ASP A CA 1
ATOM 771 C C . ASP A 1 96 ? -10.665 11.746 14.938 1.00 86.50 96 ASP A C 1
ATOM 773 O O . ASP A 1 96 ? -9.580 11.275 15.287 1.00 86.50 96 ASP A O 1
ATOM 777 N N . ARG A 1 97 ? -11.200 11.469 13.746 1.00 84.44 97 ARG A N 1
ATOM 778 C CA . ARG A 1 97 ? -10.602 10.503 12.813 1.00 84.44 97 ARG A CA 1
ATOM 779 C C . ARG A 1 97 ? -9.334 10.994 12.141 1.00 84.44 97 ARG A C 1
ATOM 781 O O . ARG A 1 97 ? -8.566 10.165 11.665 1.00 84.44 97 ARG A O 1
ATOM 788 N N . VAL A 1 98 ? -9.122 12.300 12.054 1.00 83.62 98 VAL A N 1
ATOM 789 C CA . VAL A 1 98 ? -7.969 12.866 11.347 1.00 83.62 98 VAL A CA 1
ATOM 790 C C . VAL A 1 98 ? -6.824 13.099 12.323 1.00 83.62 98 VAL A C 1
ATOM 792 O O . VAL A 1 98 ? -5.673 12.796 12.028 1.00 83.62 98 VAL A O 1
ATOM 795 N N . THR A 1 99 ? -7.146 13.616 13.503 1.00 83.56 99 THR A N 1
ATOM 796 C CA . THR A 1 99 ? -6.168 14.078 14.492 1.00 83.56 99 THR A CA 1
ATOM 797 C C . THR A 1 99 ? -5.949 13.094 15.638 1.00 83.56 99 THR A C 1
ATOM 799 O O . THR A 1 99 ? -4.965 13.227 16.364 1.00 83.56 99 THR A O 1
ATOM 802 N N . GLY A 1 100 ? -6.864 12.140 15.846 1.00 82.81 100 GLY A N 1
ATOM 803 C CA . GLY A 1 100 ? -6.838 11.208 16.977 1.00 82.81 100 GLY A CA 1
ATOM 804 C C . GLY A 1 100 ? -7.075 11.863 18.341 1.00 82.81 100 GLY A C 1
ATOM 805 O O . GLY A 1 100 ? -6.981 11.192 19.368 1.00 82.81 100 GLY A O 1
ATOM 806 N N . LYS A 1 101 ? -7.373 13.167 18.373 1.00 86.69 101 LYS A N 1
ATOM 807 C CA . LYS A 1 101 ? -7.659 13.916 19.599 1.00 86.69 101 LYS A CA 1
ATOM 808 C C . LYS A 1 101 ? -9.129 13.762 19.989 1.00 86.69 101 LYS A C 1
ATOM 810 O O . LYS A 1 101 ? -9.954 13.512 19.116 1.00 86.69 101 LYS A O 1
ATOM 815 N N . PRO A 1 102 ? -9.488 13.915 21.274 1.00 86.31 102 PRO A N 1
ATOM 816 C CA . PRO A 1 102 ? -10.890 13.974 21.672 1.00 86.31 102 PRO A CA 1
ATOM 817 C C . PRO A 1 102 ? -11.623 15.062 20.887 1.00 86.31 102 PRO A C 1
ATOM 819 O O . PRO A 1 102 ? -11.093 16.162 20.739 1.00 86.31 102 PRO A O 1
ATOM 822 N N . LYS A 1 103 ? -12.827 14.763 20.393 1.00 84.38 103 LYS A N 1
ATOM 823 C CA . LYS A 1 103 ? -13.698 15.807 19.844 1.00 84.38 103 LYS A CA 1
ATOM 824 C C . LYS A 1 103 ? -14.122 16.714 20.999 1.00 84.38 103 LYS A C 1
ATOM 826 O O . LYS A 1 103 ? -14.612 16.209 22.016 1.00 84.38 103 LYS A O 1
ATOM 831 N N . ASP A 1 104 ? -13.913 18.019 20.863 1.00 70.06 104 ASP A N 1
ATOM 832 C CA . ASP A 1 104 ? -14.335 18.997 21.866 1.00 70.06 104 ASP A CA 1
ATOM 833 C C . ASP A 1 104 ? -15.850 18.855 22.100 1.00 70.06 104 ASP A C 1
ATOM 835 O O . ASP A 1 104 ? -16.636 18.874 21.155 1.00 70.06 104 ASP A O 1
ATOM 839 N N . GLY A 1 105 ? -16.258 18.615 23.351 1.00 64.50 105 GLY A N 1
ATOM 840 C CA . GLY A 1 105 ? -17.659 18.355 23.716 1.00 64.50 105 GLY A CA 1
ATOM 841 C C . GLY A 1 105 ? -18.118 16.890 23.648 1.00 64.50 105 GLY A C 1
ATOM 842 O O . GLY A 1 105 ? -19.293 16.623 23.882 1.00 64.50 105 GLY A O 1
ATOM 843 N N . SER A 1 106 ? -17.231 15.925 23.371 1.00 57.19 106 SER A N 1
ATOM 844 C CA . SER A 1 106 ? -17.566 14.499 23.514 1.00 57.19 106 SER A CA 1
ATOM 845 C C . SER A 1 106 ? -17.629 14.097 24.994 1.00 57.19 106 SER A C 1
ATOM 847 O O . SER A 1 106 ? -16.638 13.673 25.595 1.00 57.19 106 SER A O 1
ATOM 849 N N . GLU A 1 107 ? -18.806 14.247 25.604 1.00 54.66 107 GLU A N 1
ATOM 850 C CA . GLU A 1 107 ? -19.121 13.552 26.853 1.00 54.66 107 GLU A CA 1
ATOM 851 C C . GLU A 1 107 ? -18.922 12.046 26.655 1.00 54.66 107 GLU A C 1
ATOM 853 O O . GLU A 1 107 ? -19.183 11.498 25.580 1.00 54.66 107 GLU A O 1
ATOM 858 N N . ALA A 1 108 ? -18.386 11.382 27.682 1.00 55.28 108 ALA A N 1
ATOM 859 C CA . ALA A 1 108 ? -18.244 9.937 27.677 1.00 55.28 108 ALA A CA 1
ATOM 860 C C . ALA A 1 108 ? -19.634 9.340 27.445 1.00 55.28 108 ALA A C 1
ATOM 862 O O . ALA A 1 108 ? -20.521 9.533 28.273 1.00 55.28 108 ALA A O 1
ATOM 863 N N . ALA A 1 109 ? -19.836 8.656 26.318 1.00 54.41 109 ALA A N 1
ATOM 864 C CA . ALA A 1 109 ? -21.084 7.954 26.072 1.00 54.41 109 ALA A CA 1
ATOM 865 C C . ALA A 1 109 ? -21.167 6.814 27.095 1.00 54.41 109 ALA A C 1
ATOM 867 O O . ALA A 1 109 ? -20.546 5.760 26.938 1.00 54.41 109 ALA A O 1
ATOM 868 N N . THR A 1 110 ? -21.861 7.075 28.199 1.00 44.09 110 THR A N 1
ATOM 869 C CA . THR A 1 110 ? -22.163 6.118 29.255 1.00 44.09 110 THR A CA 1
ATOM 870 C C . THR A 1 110 ? -23.029 5.027 28.640 1.00 44.09 110 THR A C 1
ATOM 872 O O . THR A 1 110 ? -24.212 5.222 28.378 1.00 44.09 110 THR A O 1
ATOM 875 N N . HIS A 1 111 ? -22.422 3.878 28.352 1.00 42.69 111 HIS A N 1
ATOM 876 C CA . HIS A 1 111 ? -23.161 2.668 28.017 1.00 42.69 111 HIS A CA 1
ATOM 877 C C . HIS A 1 111 ? -23.906 2.193 29.276 1.00 42.69 111 HIS A C 1
ATOM 879 O O . HIS A 1 111 ? -23.267 1.745 30.229 1.00 42.69 111 HIS A O 1
ATOM 885 N N . HIS A 1 112 ? -25.234 2.340 29.269 1.00 35.91 112 HIS A N 1
ATOM 886 C CA . HIS A 1 112 ? -26.164 1.554 30.085 1.00 35.91 112 HIS A CA 1
ATOM 887 C C . HIS A 1 112 ? -26.438 0.203 29.420 1.00 35.91 112 HIS A C 1
ATOM 889 O O . HIS A 1 112 ? -26.424 0.152 28.166 1.00 35.91 112 HIS A O 1
#

Foldseek 3Di:
DDDDDDDDDDPDPPCVVVVPDPPPPADPPRDPPPDDVCPVVVVCVVVVVVCVVVVVVLLVCLVPDDDPDAAQFADLSLVVHPPGDFHAHPQQFGADNPPRHGDVPGDRPDDD

Solvent-accessible surface area (backbone atoms only — not comparable to full-atom values): 7307 Å² total; per-residue (Å²): 141,86,83,86,79,87,74,76,83,75,79,77,58,78,66,59,66,72,72,55,70,92,76,81,81,65,61,99,81,62,66,77,70,90,70,57,88,61,50,68,58,54,49,50,52,51,53,50,50,50,52,52,52,51,51,51,51,49,52,53,52,51,75,67,62,81,73,99,62,60,42,78,40,70,58,78,70,50,68,80,31,82,88,57,67,67,21,24,39,94,74,42,26,42,26,35,68,88,76,52,43,71,40,89,86,47,65,53,65,77,82,128